Protein AF-A0A3B8SST9-F1 (afdb_monomer)

Radius of gyration: 15.49 Å; Cα contacts (8 Å, |Δi|>4): 66; chains: 1; bounding box: 30×20×37 Å

Solvent-accessible surface area (backbone atoms only — not comparable to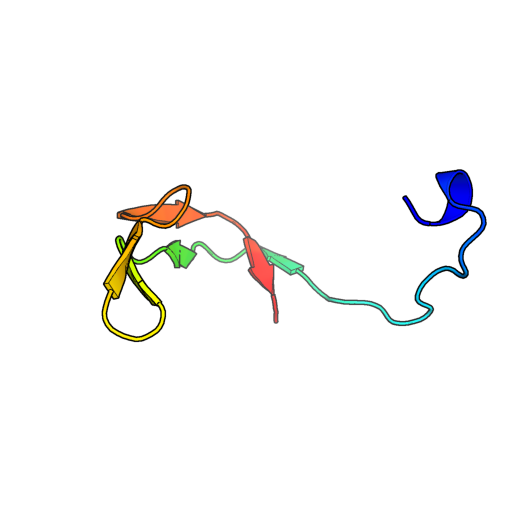 full-atom values): 3165 Å² total; per-residue (Å²): 110,42,72,84,72,76,44,82,74,82,88,77,84,84,58,76,42,86,40,79,39,78,35,60,48,56,46,80,52,86,98,45,75,40,75,42,89,63,34,72,38,71,40,61,61,37,76,116

Nearest PDB structures (foldseek):
  3mjm-assembly1_B  TM=9.013E-01  e=5.974E-03  Escherichia coli ATCC 8739
  2z2a-assembly1_B  TM=8.976E-01  e=1.057E-02  Escherichia coli
  2z28-assembly1_B  TM=8.984E-01  e=1.057E-02  Escherichia coli
  2z25-assembly1_B  TM=8.930E-01  e=1.278E-02  Escherichia coli
  2z24-assembly1_B  TM=8.927E-01  e=1.451E-02  Escherichia coli

Mean predicted aligned error: 3.12 Å

pLDDT: mean 97.11, std 1.63, range [89.31, 98.38]

Secondary structure (DSSP, 8-state):
-GGGGTPPPP-----EE---EEPPSEEEETTEEEEPTTTTSEES-EE-

Foldseek 3Di:
DCVVVVHDDDPDDWDKDQQWAAAAQWDDDDPDIDGDDNHRHTDGIDTD

Structure (mmCIF, N/CA/C/O backbone):
data_AF-A0A3B8SST9-F1
#
_entry.id   AF-A0A3B8SST9-F1
#
loop_
_atom_site.group_PDB
_atom_site.id
_atom_site.type_symbol
_atom_site.label_atom_id
_atom_site.label_alt_id
_atom_site.label_comp_id
_atom_site.label_asym_id
_atom_site.label_entity_id
_atom_site.label_seq_id
_atom_site.pdbx_PDB_ins_code
_atom_site.Cartn_x
_atom_site.Cartn_y
_atom_site.Cartn_z
_atom_site.occupancy
_atom_site.B_iso_or_equiv
_atom_site.auth_seq_id
_atom_site.auth_comp_id
_atom_site.auth_asym_id
_atom_site.auth_atom_id
_atom_site.pdbx_PDB_model_num
ATOM 1 N N . GLY A 1 1 ? 8.862 5.176 -12.436 1.00 90.94 1 GLY A N 1
ATOM 2 C CA . GLY A 1 1 ? 8.425 3.775 -12.254 1.00 90.94 1 GLY A CA 1
ATOM 3 C C . GLY A 1 1 ? 9.488 2.838 -12.788 1.00 90.94 1 GLY A C 1
ATOM 4 O O . GLY A 1 1 ? 10.572 3.322 -13.091 1.00 90.94 1 GLY A O 1
ATOM 5 N N . ALA A 1 2 ? 9.191 1.543 -12.915 1.00 98.00 2 ALA A N 1
ATOM 6 C CA . ALA A 1 2 ? 10.154 0.527 -13.359 1.00 98.00 2 ALA A CA 1
ATOM 7 C C . ALA A 1 2 ? 10.903 0.918 -14.653 1.00 98.00 2 ALA A C 1
ATOM 9 O O . ALA A 1 2 ? 12.123 0.801 -14.697 1.00 98.00 2 ALA A O 1
ATOM 10 N N . ASP A 1 3 ? 10.206 1.518 -15.627 1.00 97.50 3 ASP A N 1
ATOM 11 C CA . ASP A 1 3 ? 10.774 1.960 -16.911 1.00 97.50 3 ASP A CA 1
ATOM 12 C C . ASP A 1 3 ? 11.969 2.917 -16.773 1.00 97.50 3 ASP A C 1
ATOM 14 O O . ASP A 1 3 ? 12.956 2.778 -17.487 1.00 97.50 3 ASP A O 1
ATOM 18 N N . PHE A 1 4 ? 11.909 3.869 -15.834 1.00 98.19 4 PHE A N 1
ATOM 19 C CA . PHE A 1 4 ? 13.000 4.827 -15.607 1.00 98.19 4 PHE A CA 1
ATOM 20 C C . PHE A 1 4 ? 14.268 4.133 -15.097 1.00 98.19 4 PHE A C 1
ATOM 22 O O . PHE A 1 4 ? 15.377 4.566 -15.386 1.00 98.19 4 PHE A O 1
ATOM 29 N N . TYR A 1 5 ? 14.095 3.043 -14.350 1.00 97.94 5 TYR A N 1
ATOM 30 C CA . TYR A 1 5 ? 15.184 2.255 -13.782 1.00 97.94 5 TYR A CA 1
ATOM 31 C C . TYR A 1 5 ? 15.571 1.050 -14.655 1.00 97.94 5 TYR A C 1
ATOM 33 O O . TYR A 1 5 ? 16.430 0.272 -14.252 1.00 97.94 5 TYR A O 1
ATOM 41 N N . GLY A 1 6 ? 14.943 0.865 -15.824 1.00 97.81 6 GLY A N 1
ATOM 42 C CA . GLY A 1 6 ? 15.183 -0.297 -16.685 1.00 97.81 6 GLY A CA 1
ATOM 43 C C . GLY A 1 6 ? 14.780 -1.637 -16.055 1.00 97.81 6 GLY A C 1
ATOM 44 O O . GLY A 1 6 ? 15.352 -2.668 -16.397 1.00 97.81 6 GLY A O 1
ATOM 45 N N . LEU A 1 7 ? 13.827 -1.631 -15.117 1.00 98.38 7 LEU A N 1
ATO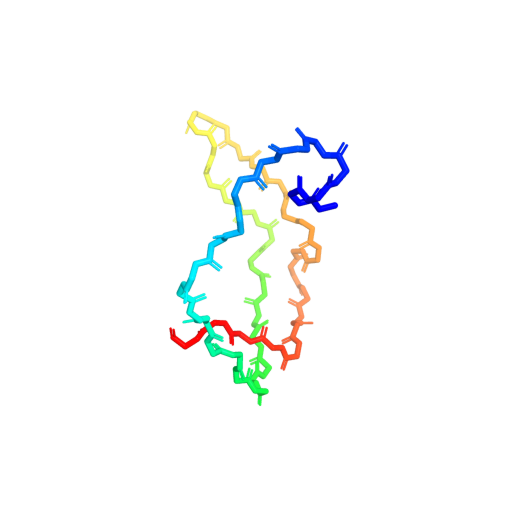M 46 C CA . LEU A 1 7 ? 13.367 -2.830 -14.410 1.00 98.38 7 LEU A CA 1
ATOM 47 C C . LEU A 1 7 ? 12.103 -3.426 -15.059 1.00 98.38 7 LEU A C 1
ATOM 49 O O . LEU A 1 7 ? 11.314 -2.683 -15.652 1.00 98.38 7 LEU A O 1
ATOM 53 N N . PRO A 1 8 ? 11.853 -4.742 -14.912 1.00 98.12 8 PRO A N 1
ATOM 54 C CA . PRO A 1 8 ? 10.604 -5.358 -15.351 1.00 98.12 8 PRO A CA 1
ATOM 55 C C . PRO A 1 8 ? 9.384 -4.761 -14.640 1.00 98.12 8 PRO A C 1
ATOM 57 O O . PRO A 1 8 ? 9.435 -4.421 -13.456 1.00 98.12 8 PRO A O 1
ATOM 60 N N . ARG A 1 9 ? 8.259 -4.668 -15.353 1.00 98.06 9 ARG A N 1
ATOM 61 C CA . ARG A 1 9 ? 6.971 -4.311 -14.750 1.00 98.06 9 ARG A CA 1
ATOM 62 C C . ARG A 1 9 ? 6.367 -5.528 -14.051 1.00 98.06 9 ARG A C 1
ATOM 64 O O . ARG A 1 9 ? 6.395 -6.626 -14.603 1.00 98.06 9 ARG A O 1
ATOM 71 N N . ASN A 1 10 ? 5.767 -5.313 -12.880 1.00 97.81 10 ASN A N 1
ATOM 72 C CA . ASN A 1 10 ? 4.913 -6.321 -12.252 1.00 97.81 10 ASN A CA 1
ATOM 73 C C . ASN A 1 10 ? 3.753 -6.653 -13.202 1.00 97.81 10 ASN A C 1
ATOM 75 O O . ASN A 1 10 ? 3.140 -5.747 -13.767 1.00 97.81 10 ASN A O 1
ATOM 79 N N . THR A 1 11 ? 3.475 -7.942 -13.384 1.00 98.00 11 THR A N 1
ATOM 80 C CA . THR A 1 11 ? 2.412 -8.441 -14.273 1.00 98.00 11 THR A CA 1
ATOM 81 C C . THR A 1 11 ? 1.095 -8.686 -13.543 1.00 98.00 11 THR A C 1
ATOM 83 O O . THR A 1 11 ? 0.065 -8.891 -14.179 1.00 98.00 11 THR A O 1
ATOM 86 N N . GLU A 1 12 ? 1.127 -8.661 -12.214 1.00 98.31 12 GLU A N 1
ATOM 87 C CA . GLU A 1 12 ? -0.044 -8.803 -11.359 1.00 98.31 12 GLU A CA 1
ATOM 88 C C . GLU A 1 12 ? -0.826 -7.492 -11.245 1.00 98.31 12 GLU A C 1
ATOM 90 O O . GLU A 1 12 ? -0.297 -6.391 -11.421 1.00 98.31 12 GLU A O 1
ATOM 95 N N . THR A 1 13 ? -2.103 -7.620 -10.896 1.00 97.62 13 THR A N 1
ATOM 96 C CA . THR A 1 13 ? -3.004 -6.493 -10.658 1.00 97.62 13 THR A CA 1
ATOM 97 C C . THR A 1 13 ? -3.483 -6.495 -9.219 1.00 97.62 13 THR A C 1
ATOM 99 O O . THR A 1 13 ? -3.860 -7.540 -8.693 1.00 97.62 13 THR A O 1
ATOM 102 N N . ILE A 1 14 ? -3.568 -5.310 -8.622 1.00 97.81 14 ILE A N 1
ATOM 103 C CA . ILE A 1 14 ? -4.297 -5.097 -7.372 1.00 97.81 14 ILE A CA 1
ATOM 104 C C . ILE A 1 14 ? -5.625 -4.397 -7.653 1.00 97.81 14 ILE A C 1
ATOM 106 O O . ILE A 1 14 ? -5.733 -3.618 -8.600 1.00 97.81 14 ILE A O 1
ATOM 110 N N . THR A 1 15 ? -6.624 -4.649 -6.810 1.00 98.06 15 THR A N 1
ATOM 111 C CA . THR A 1 15 ? -7.922 -3.972 -6.883 1.00 98.06 15 THR A CA 1
ATOM 112 C C . THR A 1 15 ? -8.033 -2.969 -5.748 1.00 98.06 15 THR A C 1
ATOM 114 O O . THR A 1 15 ? -7.802 -3.307 -4.589 1.00 98.06 15 THR A O 1
ATOM 117 N N . LEU A 1 16 ? -8.404 -1.735 -6.084 1.00 98.00 16 LEU A N 1
ATOM 118 C CA . LEU A 1 16 ? -8.763 -0.722 -5.101 1.00 98.00 16 LEU A CA 1
ATOM 119 C C . LEU A 1 16 ? -10.281 -0.616 -5.034 1.00 98.00 16 LEU A C 1
ATOM 121 O O . LEU A 1 16 ? -10.941 -0.439 -6.058 1.00 98.00 16 LEU A O 1
ATOM 125 N N . THR A 1 17 ? -10.824 -0.688 -3.824 1.00 97.69 17 THR A N 1
ATOM 126 C CA . THR A 1 17 ? -12.238 -0.422 -3.567 1.00 97.69 17 THR A CA 1
ATOM 127 C C . THR A 1 17 ? -12.411 0.960 -2.955 1.00 97.69 17 THR A C 1
ATOM 129 O O . THR A 1 17 ? -11.614 1.388 -2.113 1.00 97.69 17 THR A O 1
ATOM 132 N N . ARG A 1 18 ? -13.448 1.684 -3.391 1.00 97.44 18 ARG A N 1
ATOM 133 C CA . ARG A 1 18 ? -13.789 2.996 -2.837 1.00 97.44 18 ARG A CA 1
ATOM 134 C C . ARG A 1 18 ? -14.551 2.801 -1.534 1.00 97.44 18 ARG A C 1
ATOM 136 O O . ARG A 1 18 ? -15.779 2.832 -1.519 1.00 97.44 18 ARG A O 1
ATOM 143 N N . ALA A 1 19 ? -13.809 2.576 -0.460 1.00 96.06 19 ALA A N 1
ATOM 144 C CA . ALA A 1 19 ? -14.334 2.392 0.882 1.00 96.06 19 ALA A CA 1
ATOM 145 C C . ALA A 1 19 ? -13.584 3.314 1.846 1.00 96.06 19 ALA A C 1
ATOM 147 O O . ALA A 1 19 ? -12.361 3.223 1.981 1.00 96.06 19 ALA A O 1
ATOM 148 N N . GLU A 1 20 ? -14.323 4.202 2.513 1.00 96.31 20 GLU A N 1
ATOM 149 C CA . GLU A 1 20 ? -13.748 5.095 3.513 1.00 96.31 20 GLU A CA 1
ATOM 150 C C . GLU A 1 20 ? -13.136 4.274 4.652 1.00 96.31 20 GLU A C 1
ATOM 152 O O . GLU A 1 20 ? -13.822 3.497 5.313 1.00 96.31 20 GLU A O 1
ATOM 157 N N . THR A 1 21 ? -11.826 4.414 4.844 1.00 96.44 21 THR A N 1
ATOM 158 C CA . THR A 1 21 ? -11.051 3.585 5.766 1.00 96.44 21 THR A CA 1
ATOM 159 C C . THR A 1 21 ? -10.270 4.467 6.735 1.00 96.44 21 THR A C 1
ATOM 161 O O . THR A 1 21 ? -9.468 5.292 6.284 1.00 96.44 21 THR A O 1
ATOM 164 N N . PRO A 1 22 ? -10.475 4.316 8.057 1.00 96.94 22 PRO A N 1
ATOM 165 C CA . PRO A 1 22 ? -9.754 5.098 9.050 1.00 96.94 22 PRO A CA 1
ATOM 166 C C . PRO A 1 22 ? -8.295 4.641 9.139 1.00 96.94 22 PRO A C 1
ATOM 168 O O . PRO A 1 2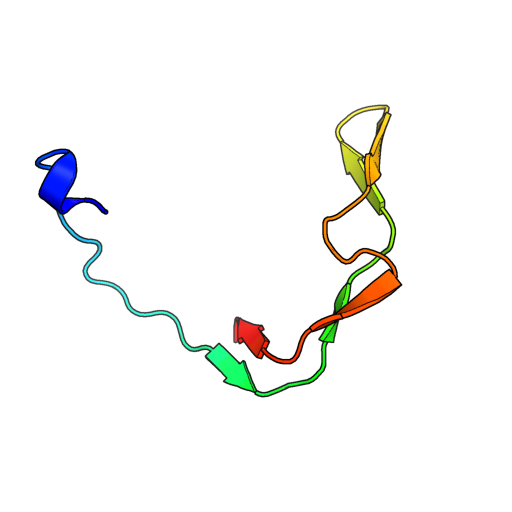2 ? -7.998 3.448 9.247 1.00 96.94 22 PRO A O 1
ATOM 171 N N . VAL A 1 23 ? -7.372 5.599 9.143 1.00 97.19 23 VAL A N 1
ATOM 172 C CA . VAL A 1 23 ? -5.945 5.345 9.345 1.00 97.19 23 VAL A CA 1
ATOM 173 C C . VAL A 1 23 ? -5.627 5.532 10.830 1.00 97.19 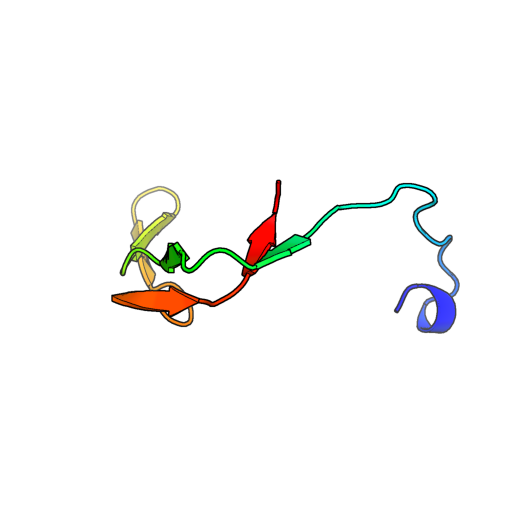23 VAL A C 1
ATOM 175 O O . VAL A 1 23 ? -5.903 6.594 11.390 1.00 97.19 23 VAL A O 1
ATOM 178 N N . PRO A 1 24 ? -5.029 4.541 11.513 1.00 97.12 24 PRO A N 1
ATOM 179 C CA . PRO A 1 24 ? -4.673 4.700 12.916 1.00 97.12 24 PRO A CA 1
ATOM 180 C C . PRO A 1 24 ? -3.597 5.773 13.092 1.00 97.12 24 PRO A C 1
ATOM 182 O O . PRO A 1 24 ? -2.742 5.971 12.232 1.00 97.12 24 PRO A O 1
ATOM 185 N N . LEU A 1 25 ? -3.612 6.449 14.241 1.00 98.31 25 LEU A N 1
ATOM 186 C CA . LEU A 1 25 ? -2.672 7.536 14.519 1.00 98.31 25 LEU A CA 1
ATOM 187 C C . LEU A 1 25 ? -1.209 7.064 14.522 1.00 98.31 25 LEU A C 1
ATOM 189 O O . LEU A 1 25 ? -0.323 7.762 14.022 1.00 98.31 25 LEU A O 1
ATOM 193 N N . THR A 1 26 ? -0.957 5.877 15.080 1.00 98.00 26 THR A N 1
ATOM 194 C CA . THR A 1 26 ? 0.377 5.278 15.173 1.00 98.00 26 THR A CA 1
ATOM 195 C C . THR A 1 26 ? 0.363 3.778 14.895 1.00 98.00 26 THR A C 1
ATOM 197 O O . THR A 1 26 ? -0.673 3.111 14.981 1.00 98.00 26 THR A O 1
ATOM 200 N N . ARG A 1 27 ? 1.543 3.234 14.584 1.00 97.56 27 ARG A N 1
ATOM 201 C CA . ARG A 1 27 ? 1.813 1.791 14.560 1.00 97.56 27 ARG A CA 1
ATOM 202 C C . ARG A 1 27 ? 3.106 1.464 15.314 1.00 97.56 27 ARG A C 1
ATOM 204 O O . ARG A 1 27 ? 3.997 2.316 15.372 1.00 97.56 27 ARG A O 1
ATOM 211 N N . PRO A 1 28 ? 3.241 0.237 15.848 1.00 97.81 28 PRO A N 1
ATOM 212 C CA . PRO A 1 28 ? 4.508 -0.236 16.388 1.00 97.81 28 PRO A CA 1
ATOM 213 C C . PRO A 1 28 ? 5.600 -0.262 15.313 1.00 97.81 28 PRO A C 1
ATOM 215 O O . PRO A 1 28 ? 5.373 -0.736 14.201 1.00 97.81 28 PRO A O 1
ATOM 218 N N . LEU A 1 29 ? 6.790 0.212 15.670 1.00 97.19 29 LEU A N 1
ATOM 219 C CA . LEU A 1 29 ? 8.012 0.120 14.878 1.00 97.19 29 LEU A CA 1
ATOM 220 C C . LEU A 1 29 ? 9.129 -0.394 15.794 1.00 97.19 29 LEU A C 1
ATOM 222 O O . LEU A 1 29 ? 9.845 0.380 16.432 1.00 97.19 29 LEU A O 1
ATOM 226 N N . GLY A 1 30 ? 9.228 -1.720 15.914 1.00 95.88 30 GLY A N 1
ATOM 227 C CA . GLY A 1 30 ? 10.104 -2.363 16.893 1.00 95.88 30 GLY A CA 1
ATOM 228 C C . GLY A 1 30 ? 9.703 -1.991 18.324 1.00 95.88 30 GLY A C 1
ATOM 229 O O . GLY A 1 30 ? 8.569 -2.229 18.730 1.00 95.88 30 GLY A O 1
ATOM 230 N N . GLN A 1 31 ? 10.631 -1.389 19.073 1.00 97.25 31 GLN A N 1
ATOM 231 C CA . GLN A 1 31 ? 10.398 -0.910 20.445 1.00 97.25 31 GLN A CA 1
ATOM 232 C C . GLN A 1 31 ? 9.791 0.505 20.510 1.00 97.25 31 GLN A C 1
ATOM 234 O O . GLN A 1 31 ? 9.508 1.003 21.597 1.00 97.25 31 GLN A O 1
ATOM 239 N N . SER A 1 32 ? 9.578 1.149 19.360 1.00 97.75 32 SER A N 1
ATOM 240 C CA . SER A 1 32 ? 9.059 2.515 19.252 1.00 97.75 32 SER A CA 1
ATOM 241 C C . SER A 1 32 ? 7.668 2.547 18.612 1.00 97.75 32 SER A C 1
ATOM 243 O O . SER A 1 32 ? 7.141 1.536 18.146 1.00 97.75 32 SER A O 1
ATOM 245 N N . GLN A 1 33 ? 7.063 3.734 18.567 1.00 97.94 33 GLN A N 1
ATOM 246 C CA . GLN A 1 33 ? 5.860 4.017 17.782 1.00 97.94 33 GLN A CA 1
ATOM 247 C C . GLN A 1 33 ? 6.217 4.942 16.620 1.00 97.94 33 GLN A C 1
ATOM 249 O O . GLN A 1 33 ? 7.014 5.865 16.781 1.00 97.94 33 GLN A O 1
ATOM 254 N N . VAL A 1 34 ? 5.588 4.730 15.468 1.00 97.81 34 VAL A N 1
ATOM 255 C CA . VAL A 1 34 ? 5.672 5.636 14.321 1.00 97.81 34 VAL A CA 1
ATOM 256 C C . VAL A 1 34 ? 4.310 6.263 14.063 1.00 97.81 34 VAL A C 1
ATOM 258 O O . VAL A 1 34 ? 3.290 5.571 14.066 1.00 97.81 34 VAL A O 1
ATOM 261 N N . ARG A 1 35 ? 4.284 7.581 13.849 1.00 97.69 35 ARG A N 1
ATOM 262 C CA . ARG A 1 35 ? 3.084 8.279 13.379 1.00 97.69 35 ARG A CA 1
ATOM 263 C C . ARG A 1 35 ? 2.874 7.981 11.906 1.00 97.69 35 ARG A C 1
ATOM 265 O 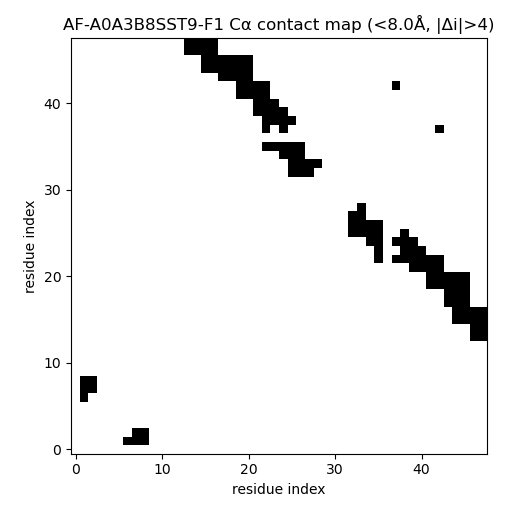O . ARG A 1 35 ? 3.804 8.101 11.112 1.00 97.69 35 ARG A O 1
ATOM 272 N N . LEU A 1 36 ? 1.652 7.606 11.555 1.00 97.56 36 LEU A N 1
ATOM 273 C CA . LEU A 1 36 ? 1.309 7.353 10.165 1.00 97.56 36 LEU A CA 1
ATOM 274 C C . LEU A 1 36 ? 0.997 8.661 9.439 1.00 97.56 36 LEU A C 1
ATOM 276 O O . LEU A 1 36 ? 0.421 9.590 10.011 1.00 97.56 36 LEU A O 1
ATOM 280 N N . LEU A 1 37 ? 1.340 8.713 8.153 1.00 96.50 37 LEU A N 1
ATOM 281 C CA . LEU A 1 37 ? 0.809 9.734 7.258 1.00 96.50 37 LEU A CA 1
ATOM 282 C C . LEU A 1 37 ? -0.722 9.628 7.260 1.00 96.50 37 LEU A C 1
ATOM 284 O O . LEU A 1 37 ? -1.247 8.526 7.111 1.00 96.50 37 LEU A O 1
ATOM 288 N N . ARG A 1 38 ? -1.420 10.758 7.438 1.00 96.12 38 ARG A N 1
ATOM 289 C CA . ARG A 1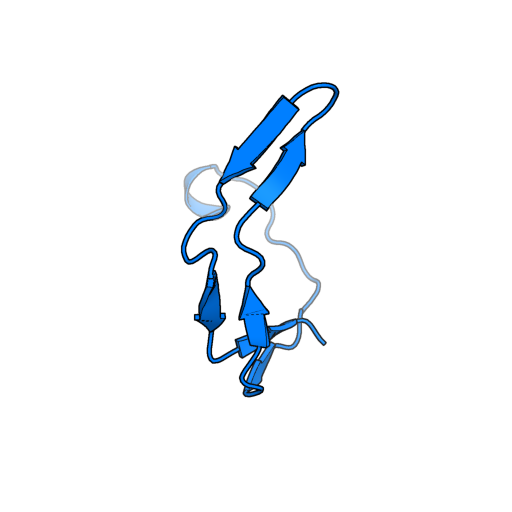 38 ? -2.887 10.810 7.622 1.00 96.12 38 ARG A CA 1
ATOM 290 C C . ARG A 1 38 ? -3.397 10.036 8.847 1.00 96.12 38 ARG A C 1
ATOM 292 O O . ARG A 1 38 ? -4.579 9.726 8.925 1.00 96.12 38 ARG A O 1
ATOM 299 N N . GLY A 1 39 ? -2.537 9.716 9.815 1.00 96.94 39 GLY A N 1
ATOM 300 C CA . GLY A 1 39 ? -2.959 9.032 11.034 1.00 96.94 39 GLY A CA 1
ATOM 301 C C . GLY A 1 39 ? -4.004 9.841 11.806 1.00 96.94 39 GLY A C 1
ATOM 302 O O . GLY A 1 39 ? -3.780 11.008 12.11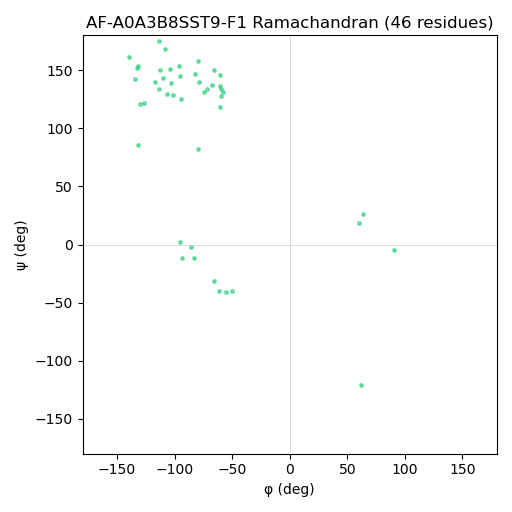7 1.00 96.94 39 GLY A O 1
ATOM 303 N N . GLY A 1 40 ? -5.125 9.202 12.141 1.00 96.88 4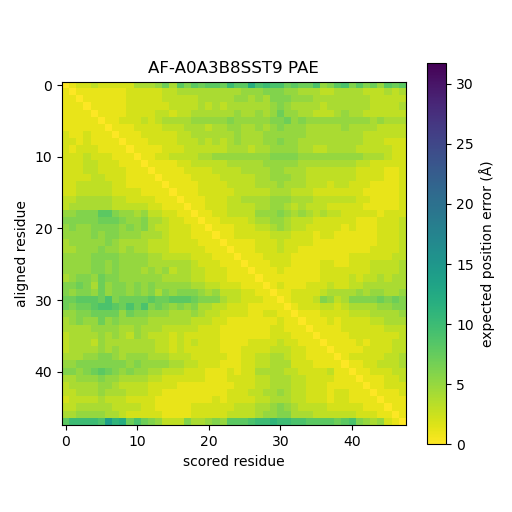0 GLY A N 1
ATOM 304 C CA . GLY A 1 40 ? -6.287 9.831 12.773 1.00 96.88 40 GLY A CA 1
ATOM 305 C C . GLY A 1 40 ? -7.329 10.374 11.788 1.00 96.88 40 GLY A C 1
ATOM 306 O O . GLY A 1 40 ? -8.385 10.817 12.230 1.00 96.88 40 GLY A O 1
ATOM 307 N N . GLU A 1 41 ? -7.062 10.321 10.482 1.00 97.50 41 GLU A N 1
ATOM 308 C CA . GLU A 1 41 ? -7.996 10.700 9.416 1.00 97.50 41 GLU A CA 1
ATOM 309 C C . GLU A 1 41 ? -8.500 9.462 8.651 1.00 97.50 41 GLU A C 1
ATOM 311 O O . GLU A 1 41 ? -7.954 8.361 8.768 1.00 97.50 41 GLU A O 1
ATOM 316 N N . SER A 1 42 ? -9.530 9.654 7.824 1.00 97.19 42 SER A N 1
ATOM 317 C CA . SER A 1 42 ? -10.007 8.653 6.865 1.00 97.19 42 SER A CA 1
ATOM 318 C C . SER A 1 42 ? -9.400 8.859 5.476 1.00 97.19 42 SER A C 1
ATOM 320 O O . SER A 1 42 ? -9.234 9.990 5.014 1.00 97.19 42 SER A O 1
ATOM 322 N N . ILE A 1 43 ? -9.139 7.759 4.766 1.00 97.44 43 ILE A N 1
ATOM 323 C CA . ILE A 1 43 ? -8.810 7.752 3.332 1.00 97.44 43 ILE A CA 1
ATOM 324 C C . ILE A 1 43 ? -9.932 7.088 2.528 1.00 97.44 43 ILE A C 1
ATOM 326 O O . ILE A 1 43 ? -10.627 6.212 3.025 1.00 97.44 43 ILE A O 1
ATOM 330 N N . ALA A 1 44 ? -10.121 7.499 1.274 1.00 97.94 44 ALA A N 1
ATOM 331 C CA . ALA A 1 44 ? -11.287 7.102 0.475 1.00 97.94 44 ALA A CA 1
ATOM 332 C C . ALA A 1 44 ? -11.177 5.735 -0.228 1.00 97.94 44 ALA A C 1
ATOM 334 O O . ALA A 1 44 ? -12.166 5.261 -0.786 1.00 97.94 44 ALA A O 1
ATOM 335 N N . TRP A 1 45 ? -9.984 5.142 -0.269 1.00 97.50 45 TRP A N 1
ATOM 336 C CA . TRP A 1 45 ? -9.706 3.925 -1.026 1.00 97.50 45 TRP A CA 1
ATOM 337 C C . TRP A 1 45 ? -8.917 2.937 -0.183 1.00 97.50 45 TRP A C 1
ATOM 339 O O . TRP A 1 45 ? -8.002 3.339 0.536 1.00 97.50 45 TRP A O 1
ATOM 349 N N . SER A 1 46 ? -9.233 1.656 -0.351 1.00 95.88 46 SER A N 1
ATOM 350 C CA . SER A 1 46 ? -8.542 0.547 0.301 1.00 95.88 46 SER A CA 1
ATOM 351 C C . SER A 1 46 ? -8.203 -0.552 -0.689 1.00 95.88 46 SER A C 1
ATOM 353 O O . SER A 1 46 ? -8.887 -0.732 -1.699 1.00 95.88 46 SER A O 1
ATOM 355 N N . LEU A 1 47 ? -7.129 -1.276 -0.384 1.00 95.38 47 LEU A N 1
ATOM 356 C CA . LEU A 1 47 ? -6.820 -2.540 -1.038 1.00 95.38 47 LEU A CA 1
ATOM 357 C C . LEU A 1 47 ? -7.876 -3.574 -0.626 1.00 95.38 47 LEU A C 1
ATOM 359 O O . LEU A 1 47 ? -8.266 -3.598 0.543 1.00 95.38 47 LEU A O 1
ATOM 363 N N . VAL A 1 48 ? -8.342 -4.371 -1.587 1.00 89.31 48 VAL A N 1
ATOM 364 C CA . VAL A 1 48 ? -9.242 -5.510 -1.333 1.00 89.31 48 VAL A CA 1
ATOM 365 C C . VAL A 1 48 ? -8.474 -6.668 -0.710 1.00 89.31 48 VAL A C 1
ATOM 367 O O . VAL A 1 48 ? -7.377 -6.975 -1.229 1.00 89.31 48 VAL A O 1
#

Se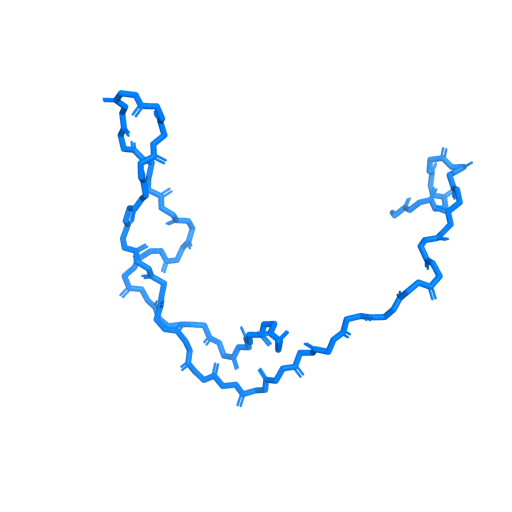quence (48 aa):
GADFYGLPRNTETITLTRAETPVPLTRPLGQSQVRLLRGGESIAWSLV